Protein AF-A0AAD1KSN4-F1 (afdb_monomer_lite)

Foldseek 3Di:
DDPVVVVVVVVLVVVLVVLVVVLVVQLVVLVVCVVVVVDDPVRSVVSNVVSV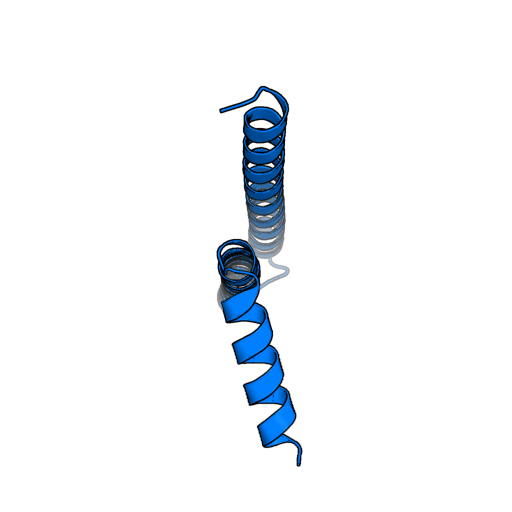VVNVVVVVVSPDDPVVVVVVVVVVVVVVD

Radius of gyration: 18.0 Å; chains: 1; bounding box: 49×15×48 Å

pLDDT: mean 87.4, std 11.66, range [48.16, 98.31]

Organism: Thermus thermophilus (NCBI:txid274)

Secondary structure (DSSP, 8-state):
--HHHHHHHHHHHHHHHHHHHHHHHHHHHHHHHHHHTSS-HHHHHHHHHHHHHHHHHHHHHHHS-HHHHHHHHHHHHHTT-

Sequence (81 aa):
MDLAERLSELAQALSQASAAVGVLEAIEEVLDEYKDGELTLKEAMEEIQGLVEEFQAVRALSEMSPEELMAMAEEEGGLRS

Structure (mmCIF, N/CA/C/O backbone):
data_AF-A0AAD1KSN4-F1
#
_entry.id   AF-A0AAD1KSN4-F1
#
loop_
_atom_site.group_PDB
_atom_site.id
_atom_site.type_symbol
_atom_site.label_atom_id
_atom_site.label_alt_id
_atom_site.label_comp_id
_atom_site.label_asym_id
_atom_site.label_entity_id
_atom_site.label_seq_id
_atom_site.pdbx_PDB_ins_code
_atom_site.Cartn_x
_atom_site.Cartn_y
_atom_site.Cartn_z
_atom_site.occupancy
_atom_site.B_iso_or_equiv
_atom_site.auth_seq_id
_atom_site.auth_comp_id
_atom_site.auth_asym_id
_atom_site.auth_atom_id
_atom_site.pdbx_PDB_model_num
ATOM 1 N N . MET A 1 1 ? 14.172 5.457 -31.016 1.00 62.38 1 MET A N 1
ATOM 2 C CA . MET A 1 1 ? 13.409 4.560 -30.143 1.00 62.38 1 MET A CA 1
ATOM 3 C C . MET A 1 1 ? 12.715 3.520 -30.983 1.00 62.38 1 MET A C 1
ATOM 5 O O . MET A 1 1 ? 11.943 3.891 -31.865 1.00 62.38 1 MET A O 1
ATOM 9 N N . ASP A 1 2 ? 13.051 2.259 -30.750 1.00 91.94 2 ASP A N 1
ATOM 10 C CA . ASP A 1 2 ? 12.403 1.111 -31.390 1.00 91.94 2 ASP A CA 1
ATOM 11 C C . ASP A 1 2 ? 11.058 0.791 -30.704 1.00 91.94 2 ASP A C 1
ATOM 13 O O . ASP A 1 2 ? 10.800 1.202 -29.572 1.00 91.94 2 ASP A O 1
ATOM 17 N N . LEU A 1 3 ? 10.167 0.071 -31.389 1.00 92.12 3 LEU A N 1
ATOM 18 C CA . LEU A 1 3 ? 8.875 -0.360 -30.851 1.00 92.12 3 LEU A CA 1
ATOM 19 C C . LEU A 1 3 ? 9.041 -1.193 -29.571 1.00 92.12 3 LEU A C 1
ATOM 21 O O . LEU A 1 3 ? 8.236 -1.051 -28.653 1.00 92.12 3 LEU A O 1
ATOM 25 N N . ALA A 1 4 ? 10.089 -2.018 -29.496 1.00 92.81 4 ALA A N 1
ATOM 26 C CA . ALA A 1 4 ? 10.394 -2.823 -28.317 1.00 92.81 4 ALA A CA 1
ATOM 27 C C . ALA A 1 4 ? 10.682 -1.960 -27.075 1.00 92.81 4 ALA A C 1
ATOM 29 O O . ALA A 1 4 ? 10.161 -2.249 -26.001 1.00 92.81 4 ALA A O 1
ATOM 30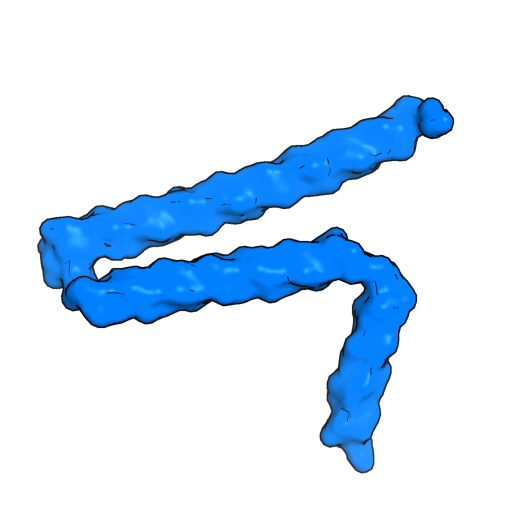 N N . GLU A 1 5 ? 11.432 -0.864 -27.230 1.00 87.56 5 GLU A N 1
ATOM 31 C CA . GLU A 1 5 ? 11.732 0.073 -26.136 1.00 87.56 5 GLU A CA 1
ATOM 32 C C . GLU A 1 5 ? 10.447 0.735 -25.619 1.00 87.56 5 GLU A C 1
ATOM 34 O O . GLU A 1 5 ? 10.182 0.720 -24.420 1.00 87.56 5 GLU A O 1
ATOM 39 N N . ARG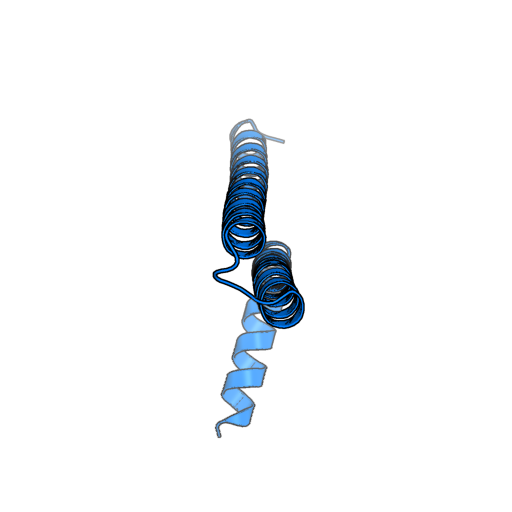 A 1 6 ? 9.578 1.210 -26.523 1.00 90.62 6 ARG A N 1
ATOM 40 C CA . ARG A 1 6 ? 8.298 1.841 -26.142 1.00 90.62 6 ARG A CA 1
ATOM 41 C C . ARG A 1 6 ? 7.333 0.867 -25.462 1.00 90.62 6 ARG A C 1
ATOM 43 O O . ARG A 1 6 ? 6.572 1.271 -24.587 1.00 90.62 6 ARG A O 1
ATOM 50 N N . LEU A 1 7 ? 7.328 -0.403 -25.877 1.00 92.94 7 LEU A N 1
ATOM 51 C CA . LEU A 1 7 ? 6.529 -1.447 -25.229 1.00 92.94 7 LEU A CA 1
ATOM 52 C C . LEU A 1 7 ? 7.057 -1.772 -23.829 1.00 92.94 7 LEU A C 1
ATOM 54 O O . LEU A 1 7 ? 6.253 -1.974 -22.923 1.00 92.94 7 LEU A O 1
ATOM 58 N N . SER A 1 8 ? 8.379 -1.781 -23.646 1.00 87.31 8 SER A N 1
ATOM 59 C CA . SER A 1 8 ? 9.004 -1.979 -22.337 1.00 87.31 8 SER A CA 1
ATOM 60 C C . SER A 1 8 ? 8.668 -0.837 -21.375 1.00 87.31 8 SER A C 1
ATOM 62 O O . SER A 1 8 ? 8.237 -1.090 -20.253 1.00 87.31 8 SER A O 1
ATOM 64 N N . GLU A 1 9 ? 8.779 0.415 -21.827 1.00 87.69 9 GLU A N 1
ATOM 65 C CA . GLU A 1 9 ? 8.398 1.597 -21.038 1.00 87.69 9 GLU A CA 1
ATOM 66 C C . GLU A 1 9 ? 6.914 1.577 -20.656 1.00 87.69 9 GLU A C 1
ATOM 68 O O . GLU A 1 9 ? 6.556 1.836 -19.508 1.00 87.69 9 GLU A O 1
ATOM 73 N N . LEU A 1 10 ? 6.037 1.224 -21.604 1.00 90.50 10 LEU A N 1
ATOM 74 C CA . LEU A 1 10 ? 4.604 1.114 -21.345 1.00 90.50 10 LEU A CA 1
ATOM 75 C C . LEU A 1 10 ? 4.289 0.004 -20.335 1.00 90.50 10 LEU A C 1
ATOM 77 O O . LEU A 1 10 ? 3.452 0.206 -19.457 1.00 90.50 10 LEU A O 1
ATOM 81 N N . ALA A 1 11 ? 4.949 -1.151 -20.441 1.00 88.88 11 ALA A N 1
ATOM 82 C CA . ALA A 1 11 ? 4.782 -2.250 -19.494 1.00 88.88 11 ALA A CA 1
ATOM 83 C C . ALA A 1 11 ? 5.236 -1.848 -18.083 1.00 88.88 11 ALA A C 1
ATOM 85 O O . ALA A 1 11 ? 4.554 -2.158 -17.107 1.00 88.88 11 ALA A O 1
ATOM 86 N N . GLN A 1 12 ? 6.339 -1.105 -17.976 1.00 86.25 12 GLN A N 1
ATOM 87 C CA . GLN A 1 12 ? 6.840 -0.602 -16.701 1.00 86.25 12 GLN A CA 1
ATOM 88 C C . GLN A 1 12 ? 5.886 0.424 -16.078 1.00 86.25 12 GLN A C 1
ATOM 90 O O . GLN A 1 12 ? 5.521 0.290 -14.910 1.00 86.25 12 GLN A O 1
ATOM 95 N N . ALA A 1 13 ? 5.408 1.393 -16.863 1.00 86.00 13 ALA A N 1
ATOM 96 C CA . ALA A 1 13 ? 4.426 2.374 -16.404 1.00 86.00 13 ALA A CA 1
ATOM 97 C C . ALA A 1 13 ? 3.107 1.709 -15.971 1.00 86.00 13 ALA A C 1
ATOM 99 O O . ALA A 1 13 ? 2.527 2.080 -14.950 1.00 86.00 13 ALA A O 1
ATOM 100 N N . LEU A 1 14 ? 2.650 0.695 -16.713 1.00 87.56 14 LEU A N 1
ATOM 101 C CA . LEU A 1 14 ? 1.461 -0.076 -16.357 1.00 87.56 14 LEU A CA 1
ATOM 102 C C . LEU A 1 14 ? 1.659 -0.833 -15.039 1.00 87.56 14 LEU A C 1
ATOM 104 O O . LEU A 1 14 ? 0.786 -0.780 -14.179 1.00 87.56 14 LEU A O 1
ATOM 108 N N . SER A 1 15 ? 2.811 -1.480 -14.850 1.00 85.25 15 SER A N 1
ATOM 109 C CA . SER A 1 15 ? 3.134 -2.184 -13.605 1.00 85.25 15 SER A CA 1
ATOM 110 C C . SER A 1 15 ? 3.138 -1.244 -12.396 1.00 85.25 15 SER A C 1
ATOM 112 O O . SER A 1 15 ? 2.602 -1.595 -11.347 1.00 85.25 15 SER A O 1
ATOM 114 N N . GLN A 1 16 ? 3.706 -0.042 -12.536 1.00 84.00 16 GLN A N 1
ATOM 115 C CA . GLN A 1 16 ? 3.707 0.971 -11.475 1.00 84.00 16 GLN A CA 1
ATOM 116 C C . GLN A 1 16 ? 2.290 1.455 -11.149 1.00 84.00 16 GLN A C 1
ATOM 118 O O . GLN A 1 16 ? 1.929 1.569 -9.978 1.00 84.00 16 GLN A O 1
ATOM 123 N N . ALA A 1 17 ? 1.471 1.701 -12.175 1.00 85.88 17 ALA A N 1
ATOM 124 C CA . ALA A 1 17 ? 0.080 2.099 -11.990 1.00 85.88 17 ALA A CA 1
ATOM 125 C C . ALA A 1 17 ? -0.733 1.007 -11.276 1.00 85.88 17 ALA A C 1
ATOM 127 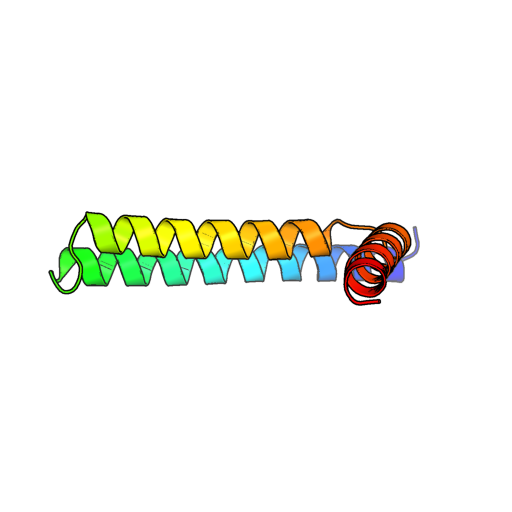O O . ALA A 1 17 ? -1.490 1.315 -10.361 1.00 85.88 17 ALA A O 1
ATOM 128 N N . SER A 1 18 ? -0.543 -0.265 -11.639 1.00 87.25 18 SER A N 1
ATOM 129 C CA . SER A 1 18 ? -1.204 -1.391 -10.969 1.00 87.25 18 SER A CA 1
ATOM 130 C C . SER A 1 18 ? -0.796 -1.529 -9.501 1.00 87.25 18 SER A C 1
ATOM 132 O O . SER A 1 18 ? -1.661 -1.754 -8.660 1.00 87.25 18 SER A O 1
ATOM 134 N N . ALA A 1 19 ? 0.486 -1.345 -9.171 1.00 87.25 19 ALA A N 1
ATOM 135 C CA . ALA A 1 19 ? 0.944 -1.363 -7.781 1.00 87.25 19 ALA A CA 1
ATOM 136 C C . ALA A 1 19 ? 0.309 -0.233 -6.951 1.00 87.25 19 ALA A C 1
ATOM 138 O O . ALA A 1 19 ? -0.127 -0.464 -5.827 1.00 87.25 19 ALA A O 1
ATOM 139 N N . ALA A 1 20 ? 0.193 0.972 -7.523 1.00 89.31 20 ALA A N 1
ATOM 140 C CA . ALA A 1 20 ? -0.464 2.096 -6.858 1.00 89.31 20 ALA A CA 1
ATOM 141 C C . ALA A 1 20 ? -1.959 1.834 -6.601 1.00 89.31 20 ALA A C 1
ATOM 143 O O . ALA A 1 20 ? -2.469 2.208 -5.549 1.00 89.31 20 ALA A O 1
ATOM 144 N N . VAL A 1 21 ? -2.654 1.177 -7.537 1.00 92.94 21 VAL A N 1
ATOM 145 C CA . VAL A 1 21 ? -4.062 0.784 -7.354 1.00 92.94 21 VAL A CA 1
ATOM 146 C C . VAL A 1 21 ? -4.209 -0.205 -6.199 1.00 92.94 21 VAL A C 1
ATOM 148 O O . VAL A 1 21 ? -5.051 0.024 -5.340 1.00 92.94 21 VAL A O 1
ATOM 151 N N . GLY A 1 22 ? -3.358 -1.232 -6.114 1.00 93.12 22 GLY A N 1
ATOM 152 C CA . GLY A 1 22 ? -3.430 -2.209 -5.019 1.00 93.12 22 GLY A CA 1
ATOM 153 C C . GLY A 1 22 ? -3.236 -1.588 -3.630 1.00 93.12 22 GLY A C 1
ATOM 154 O O . GLY A 1 22 ? -3.901 -1.975 -2.677 1.00 93.12 22 GLY A O 1
ATOM 155 N N . VAL A 1 23 ? -2.378 -0.570 -3.511 1.00 94.69 23 VAL A N 1
ATOM 156 C CA . VAL A 1 23 ? -2.195 0.166 -2.246 1.00 94.69 23 VAL A CA 1
ATOM 157 C C . VAL A 1 23 ? -3.436 0.982 -1.890 1.00 94.69 23 VAL A C 1
ATOM 159 O O . VAL A 1 23 ? -3.811 1.049 -0.725 1.00 94.69 23 VAL A O 1
ATOM 162 N N . LEU A 1 24 ? -4.092 1.597 -2.877 1.00 95.31 24 LEU A N 1
ATOM 163 C CA . LEU A 1 24 ? -5.341 2.326 -2.643 1.00 95.31 24 LEU A CA 1
ATOM 164 C C . LEU A 1 24 ? -6.476 1.391 -2.210 1.00 95.31 24 LEU A C 1
ATOM 166 O O . LEU A 1 24 ? -7.236 1.767 -1.324 1.00 95.31 24 LEU A O 1
ATOM 170 N N . GLU A 1 25 ? -6.557 0.192 -2.789 1.00 96.81 25 GLU A N 1
ATOM 171 C CA . GLU A 1 25 ? -7.512 -0.846 -2.375 1.00 96.81 25 GLU A CA 1
ATOM 172 C C . GLU A 1 25 ? -7.263 -1.281 -0.920 1.00 96.81 25 GLU A C 1
ATOM 174 O O . GLU A 1 25 ? -8.198 -1.323 -0.127 1.00 96.81 25 GLU A O 1
ATOM 179 N N . ALA A 1 26 ? -6.003 -1.499 -0.529 1.00 97.12 26 ALA A N 1
ATOM 180 C CA . ALA A 1 26 ? -5.654 -1.827 0.856 1.00 97.12 26 ALA A CA 1
ATOM 181 C C . ALA A 1 26 ? -5.978 -0.683 1.840 1.00 97.12 26 ALA A C 1
ATOM 183 O O . ALA A 1 26 ? -6.444 -0.922 2.951 1.00 97.12 26 ALA A O 1
ATOM 184 N N . ILE A 1 27 ? -5.779 0.579 1.440 1.00 97.62 27 ILE A N 1
ATOM 185 C CA . ILE A 1 27 ? -6.177 1.738 2.259 1.00 97.62 27 ILE A CA 1
ATOM 186 C C . ILE A 1 27 ? -7.702 1.802 2.415 1.00 97.62 27 ILE A C 1
ATOM 188 O O . ILE A 1 27 ? -8.188 2.165 3.485 1.00 97.62 27 ILE A O 1
ATOM 192 N N . GLU A 1 28 ? -8.461 1.489 1.363 1.00 97.88 28 GLU A N 1
ATOM 193 C CA . GLU A 1 28 ? -9.924 1.443 1.429 1.00 97.88 28 GLU A CA 1
ATOM 194 C C . GLU A 1 28 ? -10.406 0.387 2.433 1.00 97.88 28 GLU A C 1
ATOM 196 O O . GLU A 1 28 ? -11.265 0.701 3.255 1.00 97.88 28 GLU A O 1
ATOM 201 N N . GLU A 1 29 ? -9.787 -0.796 2.448 1.00 97.62 29 GLU A N 1
ATOM 202 C CA . GLU A 1 29 ? -10.065 -1.859 3.426 1.00 97.62 29 GLU A CA 1
ATOM 203 C C . GLU A 1 29 ? -9.834 -1.381 4.869 1.00 97.62 29 GLU A C 1
ATOM 205 O O . GLU A 1 29 ? -10.743 -1.459 5.694 1.00 97.62 29 GLU A O 1
ATOM 210 N N . VAL A 1 30 ? -8.690 -0.748 5.156 1.00 98.31 30 VAL A N 1
ATOM 211 C CA . VAL A 1 30 ? -8.401 -0.177 6.488 1.00 98.31 30 VAL A CA 1
ATOM 212 C C . VAL A 1 30 ? -9.427 0.893 6.893 1.00 98.31 30 VAL A C 1
ATOM 214 O O . VAL A 1 30 ? -9.816 1.007 8.060 1.00 98.31 30 VAL A O 1
ATOM 217 N N . LEU A 1 31 ? -9.881 1.715 5.940 1.00 97.94 31 LEU A N 1
ATOM 218 C CA . LEU A 1 31 ? -10.908 2.725 6.204 1.00 97.94 31 LEU A CA 1
ATOM 219 C C . LEU A 1 31 ? -12.275 2.105 6.496 1.00 97.94 31 LEU A C 1
ATOM 221 O O . LEU A 1 31 ? -13.035 2.681 7.279 1.00 97.94 31 LEU A O 1
ATOM 225 N N . ASP A 1 32 ? -12.603 0.983 5.867 1.00 98.31 32 ASP A N 1
ATOM 226 C CA . ASP A 1 32 ? -13.837 0.251 6.128 1.00 98.31 32 ASP A CA 1
ATOM 227 C C . ASP A 1 32 ? -13.788 -0.446 7.495 1.00 98.31 32 ASP A C 1
ATOM 229 O O . ASP A 1 32 ? -14.707 -0.250 8.291 1.00 98.31 32 ASP A O 1
ATOM 233 N N . GLU A 1 33 ? -12.673 -1.086 7.859 1.00 97.94 33 GLU A N 1
ATOM 234 C CA . GLU A 1 33 ? -12.457 -1.646 9.204 1.00 97.94 33 GLU A CA 1
ATOM 235 C C . GLU A 1 33 ? -12.571 -0.577 10.310 1.00 97.94 33 GLU A C 1
ATOM 237 O O . GLU A 1 33 ? -13.177 -0.796 11.365 1.00 97.94 33 GLU A O 1
ATOM 242 N N . TYR A 1 34 ? -12.049 0.632 10.068 1.00 97.81 34 TYR A N 1
ATOM 243 C CA . TYR A 1 34 ? -12.225 1.764 10.982 1.00 97.81 34 TYR A CA 1
ATOM 244 C C . TYR A 1 34 ? -13.694 2.199 11.114 1.00 97.81 34 TYR A C 1
ATOM 246 O O . TYR A 1 34 ? -14.156 2.491 12.222 1.00 97.81 34 TYR A O 1
ATOM 254 N N . LYS A 1 35 ? -14.446 2.261 10.005 1.00 97.44 35 LYS A N 1
ATOM 255 C CA . LYS A 1 35 ? -15.878 2.622 10.030 1.00 97.44 35 LYS A CA 1
ATOM 256 C C . LYS A 1 35 ? -16.710 1.580 10.768 1.00 97.44 35 LYS A C 1
ATOM 258 O O . LYS A 1 35 ? -17.641 1.961 11.481 1.00 97.44 35 LYS A O 1
ATOM 263 N N . ASP A 1 36 ? -16.361 0.309 10.613 1.00 98.00 36 ASP A N 1
ATOM 264 C CA . ASP A 1 36 ? -17.024 -0.814 11.276 1.00 98.00 36 ASP A CA 1
ATOM 265 C C . ASP A 1 36 ? -16.635 -0.924 12.762 1.00 98.00 36 ASP A C 1
ATOM 267 O O . ASP A 1 36 ? -17.289 -1.622 13.542 1.00 98.00 36 ASP A O 1
ATOM 271 N N . GLY A 1 37 ? -15.640 -0.139 13.194 1.00 97.06 37 GLY A N 1
ATOM 272 C CA . GLY A 1 37 ? -15.173 -0.064 14.575 1.00 97.06 37 GLY A CA 1
ATOM 273 C C . GLY A 1 37 ? -14.245 -1.213 14.963 1.00 97.06 37 GLY A C 1
ATOM 274 O O . GLY A 1 37 ? -14.026 -1.429 16.156 1.00 97.06 37 GLY A O 1
ATOM 275 N N . GLU A 1 38 ? -13.719 -1.940 13.975 1.00 97.50 38 GLU A N 1
ATOM 276 C CA . 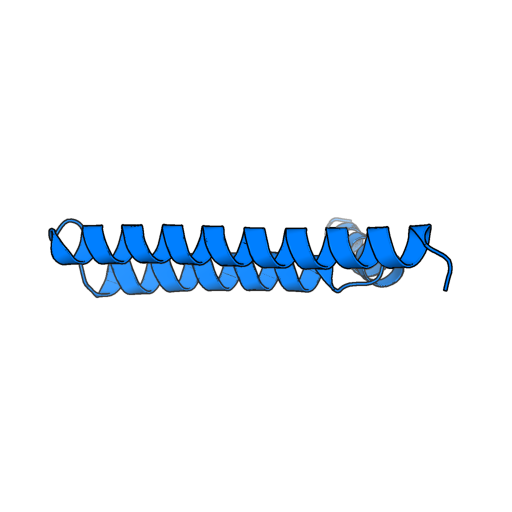GLU A 1 38 ? -12.723 -2.999 14.153 1.00 97.50 38 GLU A CA 1
ATOM 277 C C . GLU A 1 38 ? -11.346 -2.412 14.478 1.00 97.50 38 GLU A C 1
ATOM 279 O O . GLU A 1 38 ? -10.610 -2.980 15.285 1.00 97.50 38 GLU A O 1
ATOM 284 N N . LEU A 1 39 ? -11.054 -1.222 13.940 1.00 97.25 39 LEU A N 1
ATOM 285 C CA . LEU A 1 39 ? -9.859 -0.443 14.250 1.00 97.25 39 LEU A CA 1
ATOM 286 C C . LEU A 1 39 ? -10.195 0.849 14.993 1.00 97.25 39 LEU A C 1
ATOM 288 O O . LEU A 1 39 ? -11.180 1.541 14.723 1.00 97.25 39 LEU A O 1
ATOM 292 N N . THR A 1 40 ? -9.311 1.247 15.903 1.00 98.06 40 THR A N 1
ATOM 293 C CA . THR A 1 40 ? -9.277 2.623 16.398 1.00 98.06 40 THR A CA 1
ATOM 294 C C . THR A 1 40 ? -8.697 3.561 15.339 1.00 98.06 40 THR A C 1
ATOM 296 O O . THR A 1 40 ? -7.956 3.151 14.449 1.00 98.06 40 THR A O 1
ATOM 299 N N . LEU A 1 41 ? -8.955 4.869 15.472 1.00 97.50 41 LEU A N 1
ATOM 300 C CA . LEU A 1 41 ? -8.358 5.877 14.582 1.00 97.50 41 LEU A CA 1
ATOM 301 C C . LEU A 1 41 ? -6.826 5.779 14.555 1.00 97.50 41 LEU A C 1
ATOM 303 O O . LEU A 1 41 ? -6.209 6.019 13.525 1.00 97.50 41 LEU A O 1
ATOM 307 N N . LYS A 1 42 ? -6.216 5.450 15.699 1.00 98.06 42 LYS A N 1
ATOM 308 C CA . LYS A 1 42 ? -4.766 5.326 15.803 1.00 98.06 42 LYS A CA 1
ATOM 309 C C . LYS A 1 42 ? -4.260 4.126 14.999 1.00 98.06 42 LYS A C 1
ATOM 311 O O . LYS A 1 42 ? -3.337 4.303 14.217 1.00 98.06 42 LYS A O 1
ATOM 316 N N . GLU A 1 43 ? -4.868 2.957 15.181 1.00 97.62 43 GLU A N 1
ATOM 317 C CA . GLU A 1 43 ? -4.484 1.736 14.460 1.00 97.62 43 GLU A CA 1
ATOM 318 C C . GLU A 1 43 ? -4.670 1.919 12.951 1.00 97.62 43 GLU A C 1
ATOM 320 O O . GLU A 1 43 ? -3.731 1.703 12.198 1.00 97.62 43 GLU A O 1
ATOM 325 N N . ALA A 1 44 ? -5.808 2.466 12.514 1.00 97.81 44 ALA A N 1
ATOM 326 C CA . ALA A 1 44 ? -6.041 2.755 11.099 1.00 97.81 44 ALA A CA 1
ATOM 327 C C . ALA A 1 44 ? -4.998 3.722 10.505 1.00 97.81 44 ALA A C 1
ATOM 329 O O . ALA A 1 44 ? -4.562 3.557 9.368 1.00 97.81 44 ALA A O 1
ATOM 330 N N . MET A 1 45 ? -4.567 4.736 11.265 1.00 97.56 45 MET A N 1
ATOM 331 C CA . MET A 1 45 ? -3.504 5.645 10.824 1.00 97.56 45 MET A CA 1
ATOM 332 C C 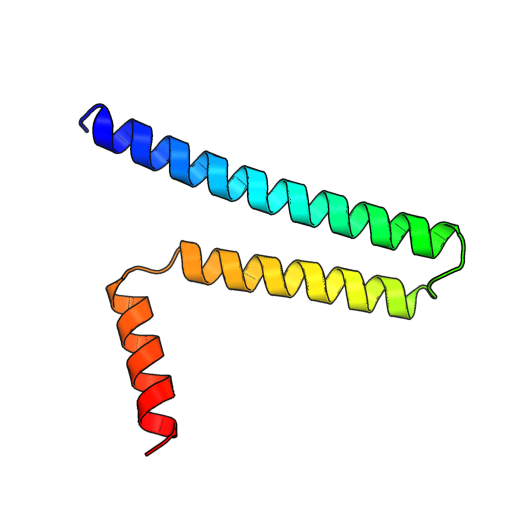. MET A 1 45 ? -2.134 4.961 10.739 1.00 97.56 45 MET A C 1
ATOM 334 O O . MET A 1 45 ? -1.383 5.264 9.814 1.00 97.56 45 MET A O 1
ATOM 338 N N . GLU A 1 46 ? -1.804 4.079 11.685 1.00 97.94 46 GLU A N 1
ATOM 339 C CA . GLU A 1 46 ? -0.549 3.315 11.681 1.00 97.94 46 GLU A CA 1
ATOM 340 C C . GLU A 1 46 ? -0.504 2.333 10.497 1.00 97.94 46 GLU A C 1
ATOM 342 O O . GLU A 1 46 ? 0.496 2.303 9.781 1.00 97.94 46 GLU A O 1
ATOM 347 N N . GLU A 1 47 ? -1.601 1.624 10.219 1.00 97.25 47 GLU A N 1
ATOM 348 C CA . GLU A 1 47 ? -1.722 0.710 9.072 1.00 97.25 47 GLU A CA 1
ATOM 349 C C . GLU A 1 47 ? -1.606 1.457 7.732 1.00 97.25 47 GLU A C 1
ATOM 351 O O . GLU A 1 47 ? -0.791 1.103 6.879 1.00 97.25 47 GLU A O 1
ATOM 356 N N . ILE A 1 48 ? -2.341 2.566 7.558 1.00 97.56 48 ILE A N 1
ATOM 357 C CA . ILE A 1 48 ? -2.241 3.398 6.345 1.00 97.56 48 ILE A CA 1
ATOM 358 C C . ILE A 1 48 ? -0.820 3.938 6.163 1.00 97.56 48 ILE A C 1
ATOM 360 O O . ILE A 1 48 ? -0.314 3.984 5.039 1.00 97.56 48 ILE A O 1
ATOM 364 N N . GLN A 1 49 ? -0.166 4.361 7.248 1.00 96.81 49 GLN A N 1
ATOM 365 C CA . GLN A 1 49 ? 1.214 4.822 7.181 1.00 96.81 49 GLN A CA 1
ATOM 366 C C . GLN A 1 49 ? 2.150 3.698 6.716 1.00 96.81 49 GLN A C 1
ATOM 368 O O . GLN A 1 49 ? 2.955 3.938 5.816 1.00 96.81 49 GLN A O 1
ATOM 373 N N . GLY A 1 50 ? 1.999 2.484 7.253 1.00 96.50 50 GLY A N 1
ATOM 374 C CA . GLY A 1 50 ? 2.762 1.310 6.826 1.00 96.50 50 GLY A CA 1
ATOM 375 C C . GLY A 1 50 ? 2.591 1.010 5.335 1.00 96.50 50 GLY A C 1
ATOM 376 O O . GLY A 1 50 ? 3.581 0.915 4.611 1.00 96.50 50 GLY A O 1
ATOM 377 N N . LEU A 1 51 ? 1.349 0.984 4.842 1.00 96.19 51 LEU A N 1
ATOM 378 C CA . LEU A 1 51 ? 1.044 0.757 3.421 1.00 96.19 51 LEU A CA 1
ATOM 379 C C . LEU A 1 51 ? 1.716 1.791 2.502 1.00 96.19 51 LEU A C 1
ATOM 381 O O . LEU A 1 51 ? 2.237 1.459 1.433 1.00 96.19 51 LEU A O 1
ATOM 385 N N . VAL A 1 52 ? 1.726 3.063 2.911 1.00 93.50 52 VAL A N 1
ATOM 386 C CA . VAL A 1 52 ? 2.373 4.138 2.148 1.00 93.50 52 VAL A CA 1
ATOM 387 C C . VAL A 1 52 ? 3.898 4.016 2.186 1.00 93.50 52 VAL A C 1
ATOM 389 O O . VAL A 1 52 ? 4.542 4.224 1.155 1.00 93.50 52 VAL A O 1
ATOM 392 N N . GLU A 1 53 ? 4.482 3.687 3.337 1.00 93.69 53 GLU A N 1
ATOM 393 C CA . GLU A 1 53 ? 5.929 3.494 3.489 1.00 93.69 53 GLU A CA 1
ATOM 394 C C . GLU A 1 53 ? 6.428 2.312 2.647 1.00 93.69 53 GLU A C 1
ATOM 396 O O . GLU A 1 53 ? 7.407 2.452 1.908 1.00 93.69 53 GLU A O 1
ATOM 401 N N . GLU A 1 54 ? 5.716 1.183 2.667 1.00 90.69 54 GLU A N 1
ATOM 402 C CA . GLU A 1 54 ? 6.023 0.017 1.834 1.00 90.69 54 GLU A CA 1
ATOM 403 C C . GLU A 1 54 ? 5.955 0.355 0.342 1.00 90.69 54 GLU A C 1
ATOM 405 O O . GLU A 1 54 ? 6.880 0.048 -0.418 1.00 90.69 54 GLU A O 1
ATOM 410 N N . PHE A 1 55 ? 4.905 1.060 -0.088 1.00 90.94 55 PHE A N 1
ATOM 411 C CA . PHE A 1 55 ? 4.784 1.500 -1.475 1.00 90.94 55 PHE A CA 1
ATOM 412 C C . PHE A 1 55 ? 5.927 2.430 -1.896 1.00 90.94 55 PHE A C 1
ATOM 414 O O . PHE A 1 55 ? 6.483 2.280 -2.987 1.00 90.94 55 PHE A O 1
ATOM 421 N N . GLN A 1 56 ? 6.305 3.385 -1.042 1.00 88.56 56 GLN A N 1
ATOM 422 C CA . GLN A 1 56 ? 7.420 4.292 -1.315 1.00 88.56 56 GLN A CA 1
ATOM 423 C C . GLN A 1 56 ? 8.752 3.546 -1.411 1.00 88.56 56 GLN A C 1
ATOM 425 O O . GLN A 1 56 ? 9.537 3.844 -2.313 1.00 88.56 56 GLN A O 1
ATOM 430 N N . ALA A 1 57 ? 8.992 2.558 -0.545 1.00 88.00 57 ALA A N 1
ATOM 431 C CA . ALA A 1 57 ? 10.194 1.732 -0.585 1.00 88.00 57 ALA A CA 1
ATOM 432 C C . ALA A 1 57 ? 10.281 0.918 -1.887 1.00 88.00 57 ALA A C 1
ATOM 434 O O . ALA A 1 57 ? 11.302 0.951 -2.577 1.00 88.00 57 ALA A O 1
ATOM 435 N N . VAL A 1 58 ? 9.191 0.251 -2.281 1.00 85.62 58 VAL A N 1
ATOM 436 C CA . VAL A 1 58 ? 9.123 -0.504 -3.544 1.00 85.62 58 VAL A CA 1
ATOM 437 C C . VAL A 1 58 ? 9.315 0.419 -4.745 1.00 85.62 58 VAL A C 1
ATOM 439 O O . VAL A 1 58 ? 10.056 0.091 -5.676 1.00 85.62 58 VAL A O 1
ATOM 442 N N . ARG A 1 59 ? 8.687 1.598 -4.729 1.00 84.12 59 ARG A N 1
ATOM 443 C CA . ARG A 1 59 ? 8.836 2.586 -5.797 1.00 84.12 59 ARG A CA 1
ATOM 444 C C . ARG A 1 59 ? 10.280 3.069 -5.918 1.00 84.12 59 ARG A C 1
ATOM 446 O O . ARG A 1 59 ? 10.791 3.108 -7.031 1.00 84.12 59 ARG A O 1
ATOM 453 N N . ALA A 1 60 ? 10.931 3.391 -4.802 1.00 84.62 60 ALA A N 1
ATOM 454 C CA . ALA A 1 60 ? 12.325 3.820 -4.793 1.00 84.62 60 ALA A CA 1
ATOM 455 C C . ALA A 1 60 ? 13.233 2.756 -5.427 1.00 84.62 60 ALA A C 1
ATOM 457 O O . ALA A 1 60 ? 13.977 3.069 -6.349 1.00 84.62 60 ALA A O 1
ATOM 458 N N . LEU A 1 61 ? 13.083 1.484 -5.036 1.00 81.25 61 LEU A N 1
ATOM 459 C CA . LEU A 1 61 ? 13.828 0.368 -5.636 1.00 81.25 61 LEU A CA 1
ATOM 460 C C . LEU A 1 61 ? 13.564 0.212 -7.143 1.00 81.25 61 LEU A C 1
ATOM 462 O O . LEU A 1 61 ? 14.457 -0.168 -7.893 1.00 81.25 61 LEU A O 1
ATOM 466 N N . SER A 1 62 ? 12.343 0.511 -7.590 1.00 76.38 62 SER A N 1
ATOM 467 C CA . SER A 1 62 ? 11.938 0.426 -9.002 1.00 76.38 62 SER A CA 1
ATOM 468 C C . SER A 1 62 ? 12.502 1.553 -9.874 1.00 76.38 62 SER A C 1
ATOM 470 O O . SER A 1 62 ? 12.553 1.415 -11.096 1.00 76.38 62 SER A O 1
ATOM 472 N N . GLU A 1 63 ? 12.846 2.686 -9.263 1.00 81.00 63 GLU A N 1
ATOM 473 C CA . GLU A 1 63 ? 13.407 3.867 -9.929 1.00 81.00 63 GLU A CA 1
ATOM 474 C C . GLU A 1 63 ? 14.947 3.873 -9.900 1.00 81.00 63 GLU A C 1
ATOM 476 O O . GLU A 1 63 ? 15.565 4.632 -10.648 1.00 81.00 63 GLU A O 1
ATOM 481 N N . MET A 1 64 ? 15.564 3.013 -9.084 1.00 82.50 64 MET A N 1
ATOM 482 C CA . MET A 1 64 ? 17.014 2.851 -9.006 1.00 82.50 64 MET A CA 1
ATOM 483 C C . MET A 1 64 ? 17.591 2.141 -10.232 1.00 82.50 64 MET A C 1
ATOM 485 O O . MET A 1 64 ? 17.030 1.182 -10.769 1.00 82.50 64 MET A O 1
ATOM 489 N N . SER A 1 65 ? 18.775 2.585 -10.643 1.00 81.25 65 SER A N 1
ATOM 490 C CA . SER A 1 65 ? 19.578 1.894 -11.645 1.00 81.25 65 SER A CA 1
ATOM 491 C C . SER A 1 65 ? 20.142 0.568 -11.106 1.00 81.25 65 SER A C 1
ATOM 493 O O . SER A 1 65 ? 20.348 0.414 -9.896 1.00 81.25 65 SER A O 1
ATOM 495 N N . PRO A 1 66 ? 20.447 -0.403 -11.986 1.00 76.75 66 PRO A N 1
ATOM 496 C CA . PRO A 1 66 ? 21.127 -1.636 -11.593 1.00 76.75 66 PRO A CA 1
ATOM 497 C C . PRO A 1 66 ? 22.440 -1.397 -10.832 1.00 76.75 66 PRO A C 1
ATOM 499 O O . PRO A 1 66 ? 22.772 -2.161 -9.926 1.00 76.75 66 PRO A O 1
ATOM 502 N N . GLU A 1 67 ? 23.180 -0.342 -11.180 1.00 81.12 67 GLU A N 1
ATOM 503 C CA . GLU A 1 67 ? 24.414 0.059 -10.505 1.00 81.12 67 GLU A CA 1
ATOM 504 C C . GLU A 1 67 ? 24.165 0.528 -9.064 1.00 81.12 67 GLU A C 1
ATOM 506 O O . GLU A 1 67 ? 24.899 0.136 -8.157 1.00 81.12 67 GLU A O 1
ATOM 511 N N . GLU A 1 68 ? 23.113 1.317 -8.832 1.00 79.25 68 GLU A N 1
ATOM 512 C CA . GLU A 1 68 ? 22.735 1.779 -7.490 1.00 79.25 68 GLU A CA 1
ATOM 513 C C . GLU A 1 68 ? 22.230 0.621 -6.613 1.00 79.25 68 GLU A C 1
ATOM 515 O O . GLU A 1 68 ? 22.550 0.561 -5.426 1.00 79.25 68 GLU A O 1
ATOM 520 N N . LEU A 1 69 ? 21.505 -0.340 -7.197 1.00 80.31 69 LEU A N 1
ATOM 521 C CA . LEU A 1 69 ? 21.063 -1.552 -6.495 1.00 80.31 69 LEU A CA 1
ATOM 522 C C . LEU A 1 69 ? 22.246 -2.437 -6.073 1.00 80.31 69 LEU A C 1
ATOM 524 O O . LEU A 1 69 ? 22.263 -2.956 -4.956 1.00 80.31 69 LEU A O 1
ATOM 528 N N . MET A 1 70 ? 23.251 -2.597 -6.942 1.00 79.31 70 MET A N 1
ATOM 529 C CA . MET A 1 70 ? 24.481 -3.325 -6.606 1.00 79.31 70 MET A CA 1
ATOM 530 C C . MET A 1 70 ? 25.279 -2.625 -5.502 1.00 79.31 70 MET A C 1
ATOM 532 O O . MET A 1 70 ? 25.724 -3.295 -4.574 1.00 79.31 70 MET A O 1
ATOM 536 N N . ALA A 1 71 ? 25.410 -1.296 -5.554 1.00 83.38 71 ALA A N 1
ATOM 537 C CA . ALA A 1 71 ? 26.112 -0.531 -4.523 1.00 83.38 71 ALA A CA 1
ATOM 538 C C . ALA A 1 71 ? 25.453 -0.675 -3.138 1.00 83.38 71 ALA A C 1
ATOM 540 O O . ALA A 1 71 ? 26.146 -0.904 -2.147 1.00 83.38 71 ALA A O 1
ATOM 541 N N . MET A 1 72 ? 24.117 -0.629 -3.068 1.00 80.38 72 MET A N 1
ATOM 542 C CA . MET A 1 72 ? 23.385 -0.884 -1.821 1.00 80.38 72 MET A CA 1
ATOM 543 C C . MET A 1 72 ? 23.591 -2.312 -1.297 1.00 80.38 72 MET A C 1
ATOM 545 O O . MET A 1 72 ? 23.793 -2.510 -0.099 1.00 80.38 72 MET A O 1
ATOM 549 N N . ALA A 1 73 ? 23.577 -3.315 -2.181 1.00 79.12 73 ALA A N 1
ATOM 550 C CA . ALA A 1 73 ? 23.800 -4.708 -1.794 1.00 79.12 73 ALA A CA 1
ATOM 551 C C . ALA A 1 73 ? 25.226 -4.951 -1.257 1.00 79.12 73 ALA A C 1
ATOM 553 O O . ALA A 1 73 ? 25.416 -5.756 -0.341 1.00 79.12 73 ALA A O 1
ATOM 554 N N . GLU A 1 74 ? 26.228 -4.250 -1.797 1.00 77.69 74 GLU A N 1
ATOM 555 C CA . GLU A 1 74 ? 27.611 -4.294 -1.308 1.00 77.69 74 GLU A CA 1
ATOM 556 C C . GLU A 1 74 ? 27.776 -3.597 0.055 1.00 77.69 74 GLU A C 1
ATOM 558 O O . GLU A 1 74 ? 28.473 -4.131 0.921 1.00 77.69 74 GLU A O 1
ATOM 563 N N . GLU A 1 75 ? 27.102 -2.466 0.294 1.00 69.69 75 GLU A N 1
ATOM 564 C CA . GLU A 1 75 ? 27.097 -1.790 1.603 1.00 69.69 75 GLU A CA 1
ATOM 565 C C . GLU A 1 75 ? 26.431 -2.640 2.698 1.00 69.69 75 GLU A C 1
ATOM 567 O O . GLU A 1 75 ? 26.992 -2.796 3.787 1.00 69.69 75 GLU A O 1
ATOM 572 N N . GLU A 1 76 ? 25.283 -3.267 2.420 1.00 65.00 76 GLU A N 1
ATOM 573 C CA . GLU A 1 76 ? 24.634 -4.169 3.383 1.00 65.00 76 GLU A CA 1
ATOM 574 C C . GLU A 1 76 ? 25.429 -5.465 3.622 1.00 65.00 76 GLU A C 1
ATOM 576 O O . GLU A 1 76 ? 25.442 -6.001 4.736 1.00 65.00 76 GLU A O 1
ATOM 581 N N . GLY A 1 77 ? 26.120 -5.971 2.595 1.00 58.31 77 GLY A N 1
ATOM 582 C CA . GLY A 1 77 ? 27.013 -7.125 2.699 1.00 58.31 77 GLY A CA 1
ATOM 583 C C . GLY A 1 77 ? 28.296 -6.830 3.484 1.00 58.31 77 GLY A C 1
ATOM 584 O O . GLY A 1 77 ? 28.767 -7.688 4.233 1.00 58.31 77 GLY A O 1
ATOM 585 N N . GLY A 1 78 ? 28.835 -5.613 3.366 1.00 55.88 78 GLY A N 1
ATOM 586 C CA . GLY A 1 78 ? 30.043 -5.161 4.063 1.00 55.88 78 GLY A CA 1
ATOM 587 C C . GLY A 1 78 ? 29.842 -4.890 5.556 1.00 55.88 78 GLY A C 1
ATOM 588 O O . GLY A 1 78 ? 30.768 -5.076 6.340 1.00 55.88 78 GLY A O 1
ATOM 589 N N . LEU A 1 79 ? 28.627 -4.527 5.976 1.00 55.75 79 LEU A N 1
ATOM 590 C CA . LEU A 1 79 ? 28.269 -4.329 7.390 1.00 55.75 79 LEU A CA 1
ATOM 591 C C . LEU A 1 79 ? 28.112 -5.644 8.178 1.00 55.75 79 LEU A C 1
ATOM 593 O O . LEU A 1 79 ? 28.004 -5.617 9.405 1.00 55.75 79 LEU A O 1
ATOM 597 N N . ARG A 1 80 ? 28.082 -6.793 7.488 1.00 53.75 80 ARG A N 1
ATOM 598 C CA . ARG A 1 80 ? 27.952 -8.137 8.079 1.00 53.75 80 ARG A CA 1
ATOM 599 C C . ARG A 1 80 ? 29.277 -8.909 8.190 1.00 53.75 80 ARG A C 1
ATOM 601 O O . ARG A 1 80 ? 29.242 -10.060 8.629 1.00 53.75 80 ARG A O 1
ATOM 608 N N . SER A 1 81 ? 30.409 -8.309 7.805 1.00 48.16 81 SER A N 1
ATOM 609 C CA . SER A 1 81 ? 31.757 -8.900 7.914 1.00 48.16 81 SER A CA 1
ATOM 610 C C . SER A 1 81 ? 32.553 -8.353 9.094 1.00 48.16 81 SER A C 1
ATOM 612 O O . SER A 1 81 ? 33.510 -9.068 9.475 1.00 48.16 81 SER A O 1
#